Protein AF-A0A941CEP7-F1 (afdb_monomer_lite)

Secondary structure (DSSP, 8-state):
-HHHHHHHHHHHHHHH-HHHHHHHHHHHHHHHHHHHHHHHHHH-S---HHHHHHHHHHHHHHHHHHH-HHHHHHHHHHHHHHHHHHHHHHHHHHHHHHHHHHHHHHHHHHHHHTTTT---S---------GGGG-

Structure (mmCIF, N/CA/C/O backbone):
data_AF-A0A941CEP7-F1
#
_entry.id   AF-A0A941CEP7-F1
#
loop_
_atom_site.group_PDB
_atom_site.id
_atom_site.type_symbol
_atom_site.label_atom_id
_atom_site.label_alt_id
_atom_site.label_comp_id
_atom_site.label_asym_id
_atom_site.label_entity_id
_atom_site.label_seq_id
_atom_site.pdbx_PDB_ins_code
_atom_site.Cartn_x
_atom_site.Cartn_y
_atom_site.Cartn_z
_atom_site.occupancy
_atom_site.B_iso_or_equiv
_atom_site.auth_seq_id
_atom_site.auth_comp_id
_atom_site.auth_asym_id
_atom_site.auth_atom_id
_atom_site.pdbx_PDB_model_num
ATOM 1 N N . MET A 1 1 ? 5.733 8.698 21.626 1.00 59.31 1 MET A N 1
ATOM 2 C CA . MET A 1 1 ? 5.132 7.755 20.649 1.00 59.31 1 MET A CA 1
ATOM 3 C C . MET A 1 1 ? 6.115 6.641 20.291 1.00 59.31 1 MET A C 1
ATOM 5 O O . MET A 1 1 ? 6.838 6.753 19.307 1.00 59.31 1 MET A O 1
ATOM 9 N N . ASN A 1 2 ? 6.166 5.567 21.081 1.00 78.44 2 ASN A N 1
ATOM 10 C CA . ASN A 1 2 ? 7.072 4.439 20.808 1.00 78.44 2 ASN A CA 1
ATOM 11 C C . ASN A 1 2 ? 6.557 3.543 19.666 1.00 78.44 2 ASN A C 1
ATOM 13 O O . ASN A 1 2 ? 7.350 3.038 18.879 1.00 78.44 2 ASN A O 1
ATOM 17 N N . TRP A 1 3 ? 5.233 3.452 19.507 1.00 77.88 3 TRP A N 1
ATOM 18 C CA . TRP A 1 3 ? 4.573 2.647 18.474 1.00 77.88 3 TRP A CA 1
ATOM 19 C C . TRP A 1 3 ? 4.833 3.133 17.035 1.00 77.88 3 TRP A C 1
ATOM 21 O O . TRP A 1 3 ? 5.075 2.344 16.128 1.00 77.88 3 TRP A O 1
ATOM 31 N N . ILE A 1 4 ? 4.890 4.450 16.810 1.00 78.06 4 ILE A N 1
ATOM 32 C CA . ILE A 1 4 ? 5.181 5.000 15.472 1.00 78.06 4 ILE A CA 1
ATOM 33 C C . ILE A 1 4 ? 6.623 4.697 15.061 1.00 78.06 4 ILE A C 1
ATOM 35 O O . ILE A 1 4 ? 6.882 4.324 13.918 1.00 78.06 4 ILE A O 1
ATOM 39 N N . LYS A 1 5 ? 7.567 4.802 16.006 1.00 79.31 5 LYS A N 1
ATOM 40 C CA . LYS A 1 5 ? 8.976 4.475 15.759 1.00 79.31 5 LYS A CA 1
ATOM 41 C C . LYS A 1 5 ? 9.162 2.984 15.469 1.00 79.31 5 LYS A C 1
ATOM 43 O O . LYS A 1 5 ? 9.911 2.645 14.554 1.00 79.31 5 LYS A O 1
ATOM 48 N N . SER A 1 6 ? 8.465 2.097 16.189 1.00 82.00 6 SER A N 1
ATOM 49 C CA . SER A 1 6 ? 8.516 0.659 15.895 1.00 82.00 6 SER A CA 1
ATOM 50 C C . SER A 1 6 ? 7.930 0.347 14.521 1.00 82.00 6 SER A C 1
ATOM 52 O O . SER A 1 6 ? 8.557 -0.379 13.754 1.00 82.00 6 SER A O 1
ATOM 54 N N . ASN A 1 7 ? 6.794 0.950 14.162 1.00 83.25 7 ASN A N 1
ATOM 55 C CA . ASN A 1 7 ? 6.177 0.764 12.849 1.00 83.25 7 ASN A CA 1
ATOM 56 C C . ASN A 1 7 ? 7.088 1.233 11.716 1.00 83.25 7 ASN A C 1
ATOM 58 O O . ASN A 1 7 ? 7.291 0.503 10.749 1.00 83.25 7 ASN A O 1
ATOM 62 N N . PHE A 1 8 ? 7.697 2.409 11.860 1.00 85.19 8 PHE A N 1
ATOM 63 C CA . PHE A 1 8 ? 8.636 2.939 10.876 1.00 85.19 8 PHE A CA 1
ATOM 64 C C . PHE A 1 8 ? 9.833 2.002 10.659 1.00 85.19 8 PHE A C 1
ATOM 66 O O . PHE A 1 8 ? 10.199 1.702 9.520 1.00 85.19 8 PHE A O 1
ATOM 73 N N . ASN A 1 9 ? 10.410 1.478 11.742 1.00 84.25 9 ASN A N 1
ATOM 74 C CA . ASN A 1 9 ? 11.538 0.550 11.667 1.00 84.25 9 ASN A CA 1
ATOM 75 C C . ASN A 1 9 ? 11.146 -0.785 11.019 1.00 84.25 9 ASN A C 1
ATOM 77 O O . ASN A 1 9 ? 11.899 -1.314 10.198 1.00 84.25 9 ASN A O 1
ATOM 81 N N . THR A 1 10 ? 9.959 -1.303 11.333 1.00 83.69 10 THR A N 1
ATOM 82 C CA . THR A 1 10 ? 9.413 -2.523 10.722 1.00 83.69 10 THR A CA 1
ATOM 83 C C . THR A 1 10 ? 9.189 -2.339 9.224 1.00 83.69 10 THR A C 1
ATOM 85 O O . THR A 1 10 ? 9.637 -3.167 8.430 1.00 83.69 10 THR A O 1
ATOM 88 N N . VAL A 1 11 ? 8.566 -1.228 8.815 1.00 85.62 11 VAL A N 1
ATOM 89 C CA . VAL A 1 11 ? 8.345 -0.900 7.398 1.00 85.62 11 VAL A CA 1
ATOM 90 C C . VAL A 1 11 ? 9.678 -0.751 6.668 1.00 85.62 11 VAL A C 1
ATOM 92 O O . VAL A 1 11 ? 9.855 -1.342 5.604 1.00 85.62 11 VAL A O 1
ATOM 95 N N . LYS A 1 12 ? 10.657 -0.052 7.255 1.00 84.38 12 LYS A N 1
ATOM 96 C CA . LYS A 1 12 ? 12.000 0.091 6.673 1.00 84.38 12 LYS A CA 1
ATOM 97 C C . LYS A 1 12 ? 12.691 -1.263 6.493 1.00 84.38 12 LYS A C 1
ATOM 99 O O . LYS A 1 12 ? 13.219 -1.531 5.417 1.00 84.38 12 LYS A O 1
ATOM 104 N N . LYS A 1 13 ? 12.654 -2.135 7.506 1.00 85.38 13 LYS A N 1
ATOM 105 C CA . LYS A 1 13 ? 13.254 -3.478 7.444 1.00 85.38 13 LYS A CA 1
ATOM 106 C C . LYS A 1 13 ? 12.602 -4.339 6.362 1.00 85.38 13 LYS A C 1
ATOM 108 O O . LYS A 1 13 ? 13.311 -4.932 5.556 1.00 85.38 13 LYS A O 1
ATOM 113 N N . ASN A 1 14 ? 11.271 -4.353 6.304 1.00 83.88 14 ASN A N 1
ATOM 114 C CA . ASN A 1 14 ? 10.524 -5.078 5.274 1.00 83.88 14 ASN A CA 1
ATOM 115 C C . ASN A 1 14 ? 10.785 -4.521 3.871 1.00 83.88 14 ASN A C 1
ATOM 117 O O . ASN A 1 14 ? 10.807 -5.278 2.905 1.00 83.88 14 ASN A O 1
ATOM 121 N N . SER A 1 15 ? 11.025 -3.213 3.760 1.00 79.50 15 SER A N 1
ATOM 122 C CA . SER A 1 15 ? 11.310 -2.570 2.478 1.00 79.50 15 SER A CA 1
ATOM 123 C C . SER A 1 15 ? 12.708 -2.862 1.949 1.00 79.50 15 SER A C 1
ATOM 125 O O . SER A 1 15 ? 12.918 -2.820 0.741 1.00 79.50 15 SER A O 1
ATOM 127 N N . LEU A 1 16 ? 13.660 -3.176 2.830 1.00 80.56 16 LEU A N 1
ATOM 128 C CA . LEU A 1 16 ? 15.018 -3.589 2.465 1.00 80.56 16 LEU A CA 1
ATOM 129 C C . LEU A 1 16 ? 15.117 -5.080 2.110 1.00 80.56 16 LEU A C 1
ATOM 131 O O . LEU A 1 16 ? 16.127 -5.508 1.550 1.00 80.56 16 LEU A O 1
ATOM 135 N N . ASP A 1 17 ? 14.095 -5.880 2.424 1.00 84.62 17 ASP A N 1
ATOM 136 C CA . ASP A 1 17 ? 14.094 -7.302 2.100 1.00 84.62 17 ASP A CA 1
ATOM 137 C C . ASP A 1 17 ? 13.960 -7.515 0.582 1.00 84.62 17 ASP A C 1
ATOM 139 O O . ASP A 1 17 ? 12.931 -7.223 -0.038 1.00 84.62 17 ASP A O 1
ATOM 143 N N . LYS A 1 18 ? 15.006 -8.095 -0.018 1.00 78.00 18 LYS A N 1
ATOM 144 C CA . LYS A 1 18 ? 15.074 -8.415 -1.450 1.00 78.00 18 LYS A CA 1
ATOM 145 C C . LYS A 1 18 ? 13.923 -9.314 -1.908 1.00 78.00 18 LYS A C 1
ATOM 147 O O . LYS A 1 18 ? 13.473 -9.185 -3.048 1.00 78.00 18 LYS A O 1
ATOM 152 N N . LYS A 1 19 ? 13.425 -10.223 -1.056 1.00 82.38 19 LYS A N 1
ATOM 153 C CA . LYS A 1 19 ? 12.280 -11.082 -1.412 1.00 82.38 19 LYS A CA 1
ATOM 154 C C . LYS A 1 19 ? 11.003 -10.259 -1.556 1.00 82.38 19 LYS A C 1
ATOM 156 O O . LYS A 1 19 ? 10.278 -10.438 -2.532 1.00 82.38 19 LYS A O 1
ATOM 161 N N . LYS A 1 20 ? 10.756 -9.333 -0.626 1.00 81.56 20 LYS A N 1
ATOM 162 C CA . LYS A 1 20 ? 9.581 -8.449 -0.647 1.00 81.56 20 LYS A CA 1
ATOM 163 C C . LYS A 1 20 ? 9.624 -7.471 -1.816 1.00 81.56 20 LYS A C 1
ATOM 165 O O . LYS A 1 20 ? 8.610 -7.307 -2.487 1.00 81.56 20 LYS A O 1
ATOM 170 N N . GLN A 1 21 ? 10.795 -6.918 -2.128 1.00 80.75 21 GLN A N 1
ATOM 171 C CA . GLN A 1 21 ? 10.988 -6.079 -3.316 1.00 80.75 21 GLN A CA 1
ATOM 172 C C . GLN A 1 21 ? 10.652 -6.824 -4.615 1.00 80.75 21 GLN A C 1
ATOM 174 O O . GLN A 1 21 ? 9.922 -6.297 -5.451 1.00 80.75 21 GLN A O 1
ATOM 179 N N . ARG A 1 22 ? 11.115 -8.074 -4.767 1.00 80.75 22 ARG A N 1
ATOM 180 C CA . ARG A 1 22 ? 10.785 -8.906 -5.938 1.00 80.75 22 ARG A CA 1
ATOM 181 C C . ARG A 1 22 ? 9.298 -9.236 -6.019 1.00 80.75 22 ARG A C 1
ATOM 183 O O . ARG A 1 22 ? 8.717 -9.101 -7.089 1.00 80.75 22 ARG A O 1
ATOM 190 N N . GLN A 1 23 ? 8.681 -9.639 -4.906 1.00 82.94 23 GLN A N 1
ATOM 191 C CA . GLN A 1 23 ? 7.240 -9.919 -4.853 1.00 82.94 23 GLN A CA 1
ATOM 192 C C . GLN A 1 23 ? 6.421 -8.699 -5.273 1.00 82.94 23 GLN A C 1
ATOM 194 O O . GLN A 1 23 ? 5.497 -8.825 -6.069 1.00 82.94 23 GLN A O 1
ATOM 199 N N . PHE A 1 24 ? 6.795 -7.520 -4.782 1.00 82.25 24 PHE A N 1
ATOM 200 C CA . PHE A 1 24 ? 6.141 -6.274 -5.144 1.00 82.25 24 PHE A CA 1
ATOM 201 C C . PHE A 1 24 ? 6.333 -5.927 -6.627 1.00 82.25 24 PHE A C 1
ATOM 203 O O . PHE A 1 24 ? 5.363 -5.595 -7.299 1.00 82.25 24 PHE A O 1
ATOM 210 N N . GLY A 1 25 ? 7.552 -6.064 -7.161 1.00 80.75 25 GLY A N 1
ATOM 211 C CA . GLY A 1 25 ? 7.819 -5.852 -8.588 1.00 80.75 25 GLY A CA 1
ATOM 212 C C . GLY A 1 25 ? 6.985 -6.771 -9.486 1.00 80.75 25 GLY A C 1
ATOM 213 O O . GLY A 1 25 ? 6.374 -6.304 -10.443 1.00 80.75 25 GLY A O 1
ATOM 214 N N . VAL A 1 26 ? 6.879 -8.058 -9.133 1.00 83.38 26 VAL A N 1
ATOM 215 C CA . VAL A 1 26 ? 6.010 -9.020 -9.837 1.00 83.38 26 VAL A CA 1
ATOM 216 C C . VAL A 1 26 ? 4.538 -8.615 -9.745 1.00 83.38 26 VAL A C 1
ATOM 218 O O . VAL A 1 26 ? 3.827 -8.708 -10.740 1.00 83.38 26 VAL A O 1
ATOM 221 N N . LEU A 1 27 ? 4.084 -8.126 -8.589 1.00 84.94 27 LEU A N 1
ATOM 222 C CA . LEU A 1 27 ? 2.709 -7.655 -8.395 1.00 84.94 27 LEU A CA 1
ATOM 223 C C . LEU A 1 27 ? 2.403 -6.456 -9.304 1.00 84.94 27 LEU A C 1
ATOM 225 O O . LEU A 1 27 ? 1.379 -6.447 -9.981 1.00 84.94 27 LEU A O 1
ATOM 229 N N . VAL A 1 28 ? 3.317 -5.485 -9.385 1.00 81.94 28 VAL A N 1
ATOM 230 C CA . VAL A 1 28 ? 3.183 -4.331 -10.287 1.00 81.94 28 VAL A CA 1
ATOM 231 C C . VAL A 1 28 ? 3.116 -4.794 -11.743 1.00 81.94 28 VAL A C 1
ATOM 233 O O . VAL A 1 28 ? 2.192 -4.411 -12.453 1.00 81.94 28 VAL A O 1
ATOM 236 N N . ILE A 1 29 ? 4.019 -5.675 -12.179 1.00 80.62 29 ILE A N 1
ATOM 237 C CA . ILE A 1 29 ? 4.005 -6.224 -13.546 1.00 80.62 29 ILE A CA 1
ATOM 238 C C . ILE A 1 29 ? 2.690 -6.959 -13.835 1.00 80.62 29 ILE A C 1
ATOM 240 O O . ILE A 1 29 ? 2.089 -6.743 -14.885 1.00 80.62 29 ILE A O 1
ATOM 244 N N . ALA A 1 30 ? 2.213 -7.787 -12.904 1.00 85.25 30 ALA A N 1
ATOM 245 C CA . ALA A 1 30 ? 0.946 -8.499 -13.042 1.00 85.25 30 ALA A CA 1
ATOM 246 C C . ALA A 1 30 ? -0.244 -7.533 -13.171 1.00 85.25 30 ALA A C 1
ATOM 248 O O . ALA A 1 30 ? -1.134 -7.758 -13.989 1.00 85.25 30 ALA A O 1
ATOM 249 N N . LEU A 1 31 ? -0.241 -6.434 -12.413 1.00 84.06 31 LEU A N 1
ATOM 250 C CA . LEU A 1 31 ? -1.283 -5.410 -12.469 1.00 84.06 31 LEU A CA 1
ATOM 251 C C . LEU A 1 31 ? -1.255 -4.647 -13.802 1.00 84.06 31 LEU A C 1
ATOM 253 O O . LEU A 1 31 ? -2.307 -4.423 -14.399 1.00 84.06 31 LEU A O 1
ATOM 257 N N . LEU A 1 32 ? -0.068 -4.311 -14.316 1.00 81.06 32 LEU A N 1
ATOM 258 C CA . LEU A 1 32 ? 0.070 -3.699 -15.640 1.00 81.06 32 LEU A CA 1
ATOM 259 C C . LEU A 1 32 ? -0.359 -4.655 -16.763 1.00 81.06 32 LEU A C 1
ATOM 261 O O . LEU A 1 32 ? -1.050 -4.226 -17.686 1.00 81.06 32 LEU A O 1
ATOM 265 N N . LEU A 1 33 ? -0.016 -5.943 -16.668 1.00 81.12 33 LEU A N 1
ATOM 266 C CA . LEU A 1 33 ? -0.494 -6.965 -17.603 1.00 81.12 33 LEU A CA 1
ATOM 267 C C . LEU A 1 33 ? -2.019 -7.090 -17.564 1.00 81.12 33 LEU A C 1
ATOM 269 O O . LEU A 1 33 ? -2.646 -7.149 -18.617 1.00 81.12 33 LEU A O 1
ATOM 273 N N . ALA A 1 34 ? -2.633 -7.076 -16.379 1.00 84.88 34 ALA A N 1
ATOM 274 C CA . ALA A 1 34 ? -4.088 -7.112 -16.251 1.00 84.88 34 ALA A CA 1
ATOM 275 C C . ALA A 1 34 ? -4.751 -5.898 -16.928 1.00 84.88 34 ALA A C 1
ATOM 277 O O . ALA A 1 34 ? -5.711 -6.066 -17.679 1.00 84.88 34 ALA A O 1
ATOM 278 N N . ILE A 1 35 ? -4.211 -4.688 -16.731 1.00 79.75 35 ILE A N 1
ATOM 279 C CA . ILE A 1 35 ? -4.689 -3.472 -17.414 1.00 79.75 35 ILE A CA 1
ATOM 280 C C . ILE A 1 35 ? -4.551 -3.611 -18.933 1.00 79.75 35 ILE A C 1
ATOM 282 O O . ILE A 1 35 ? -5.475 -3.260 -19.671 1.00 79.75 35 ILE A O 1
ATOM 286 N N . PHE A 1 36 ? -3.426 -4.151 -19.401 1.00 75.38 36 PHE A N 1
ATOM 287 C CA . PHE A 1 36 ? -3.207 -4.408 -20.819 1.00 75.38 36 PHE A CA 1
ATOM 288 C C . PHE A 1 36 ? -4.250 -5.383 -21.387 1.00 75.38 36 PHE A C 1
ATOM 290 O O . PHE A 1 36 ? -4.895 -5.060 -22.383 1.00 75.38 36 PHE A O 1
ATOM 297 N N . PHE A 1 37 ? -4.497 -6.517 -20.726 1.00 78.62 37 PHE A N 1
ATOM 298 C CA . PHE A 1 37 ? -5.524 -7.479 -21.143 1.00 78.62 37 PHE A CA 1
ATOM 299 C C . PHE A 1 37 ? -6.926 -6.863 -21.192 1.00 78.62 37 PHE A C 1
ATOM 301 O O . PHE A 1 37 ? -7.660 -7.093 -22.152 1.00 78.62 37 PHE A O 1
ATOM 308 N N . VAL A 1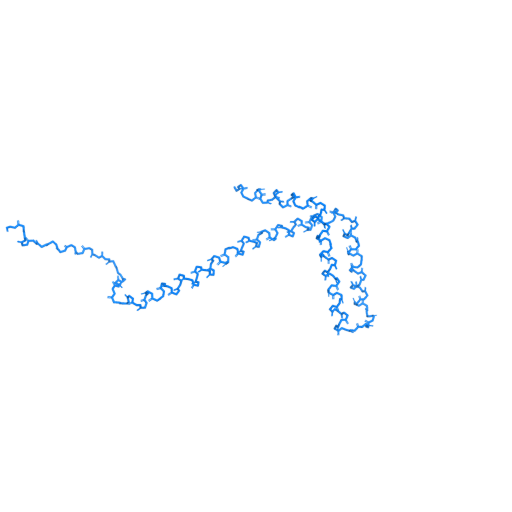 38 ? -7.295 -6.045 -20.200 1.00 80.62 38 VAL A N 1
ATOM 309 C CA . VAL A 1 38 ? -8.592 -5.346 -20.188 1.00 80.62 38 VAL A CA 1
ATOM 310 C C . VAL A 1 38 ? -8.706 -4.362 -21.355 1.00 80.62 38 VAL A C 1
ATOM 312 O O . VAL A 1 38 ? -9.763 -4.276 -21.980 1.00 80.62 38 VAL A O 1
ATOM 315 N N . SER A 1 39 ? -7.628 -3.643 -21.679 1.00 73.62 39 SER A N 1
ATOM 316 C CA . SER A 1 39 ? -7.600 -2.732 -22.829 1.00 73.62 39 SER A CA 1
ATOM 317 C C . SER A 1 39 ? -7.733 -3.486 -24.156 1.00 73.62 39 SER A C 1
ATOM 319 O O . SER A 1 39 ? -8.535 -3.087 -24.996 1.00 73.62 39 SER A O 1
ATOM 321 N N . VAL A 1 40 ? -7.025 -4.609 -24.321 1.00 73.31 40 VAL A N 1
ATOM 322 C CA . VAL A 1 40 ? -7.140 -5.476 -25.508 1.00 73.31 40 VAL A CA 1
ATOM 323 C C . VAL A 1 40 ? -8.553 -6.044 -25.654 1.00 73.31 40 VAL A C 1
ATOM 325 O O . VAL A 1 40 ? -9.070 -6.102 -26.766 1.00 73.31 40 VAL A O 1
ATOM 328 N N . TYR A 1 41 ? -9.197 -6.433 -24.550 1.00 77.12 41 TYR A N 1
ATOM 329 C CA . TYR A 1 41 ? -10.557 -6.975 -24.581 1.00 77.12 41 TYR A CA 1
ATOM 330 C C . TYR A 1 41 ? -11.606 -5.931 -24.994 1.00 77.12 41 TYR A C 1
ATOM 332 O O . TYR A 1 41 ? -12.556 -6.266 -25.695 1.00 77.12 41 TYR A O 1
ATOM 340 N N . LYS A 1 42 ? -11.447 -4.670 -24.568 1.00 72.31 42 LYS A N 1
ATOM 341 C CA . LYS A 1 42 ? -12.401 -3.592 -24.875 1.00 72.31 42 LYS A CA 1
ATOM 342 C C . LYS A 1 42 ? -12.274 -3.043 -26.292 1.00 72.31 42 LYS A C 1
ATOM 344 O O . LYS A 1 42 ? -13.289 -2.876 -26.958 1.00 72.31 42 LYS A O 1
ATOM 349 N N . ASP A 1 43 ? -11.053 -2.737 -26.719 1.00 66.44 43 ASP A N 1
ATOM 350 C CA . ASP A 1 43 ? -10.812 -2.014 -27.973 1.00 66.44 43 ASP A CA 1
ATOM 351 C C . ASP A 1 43 ? -10.409 -2.950 -29.129 1.00 66.44 43 ASP A C 1
ATOM 353 O O . ASP A 1 43 ? -10.299 -2.511 -30.270 1.00 66.44 43 ASP A O 1
ATOM 357 N N . GLY A 1 44 ? -10.200 -4.245 -28.862 1.00 63.38 44 GLY A N 1
ATOM 358 C CA . GLY A 1 44 ? -9.630 -5.192 -29.822 1.00 63.38 44 GLY A CA 1
ATOM 359 C C . GLY A 1 44 ? -8.125 -4.975 -30.049 1.00 63.38 44 GLY A C 1
ATOM 360 O O . GLY A 1 44 ? -7.497 -4.086 -29.472 1.00 63.38 44 GLY A O 1
ATOM 361 N N . LEU A 1 45 ? -7.510 -5.795 -30.912 1.00 60.44 45 LEU A N 1
ATOM 362 C CA . LEU A 1 45 ? -6.119 -5.615 -31.371 1.00 60.44 45 LEU A CA 1
ATOM 363 C C . LEU A 1 45 ? -6.037 -4.581 -32.500 1.00 60.44 45 LEU A C 1
ATOM 365 O O . LEU A 1 45 ? -5.460 -4.814 -33.562 1.00 60.44 45 LEU A O 1
ATOM 369 N N . ILE A 1 46 ? -6.653 -3.428 -32.284 1.00 58.91 46 ILE A N 1
ATOM 370 C CA . ILE A 1 46 ? -6.480 -2.288 -33.166 1.00 58.91 46 ILE A CA 1
ATOM 371 C C . ILE A 1 46 ? -5.229 -1.607 -32.632 1.00 58.91 46 ILE A C 1
ATOM 373 O O . ILE A 1 46 ? -5.335 -0.914 -31.627 1.00 58.91 46 ILE A O 1
ATOM 377 N N . PHE A 1 47 ? -4.062 -1.856 -33.249 1.00 61.38 47 PHE A N 1
ATOM 378 C CA . PHE A 1 47 ? -2.745 -1.270 -32.927 1.00 61.38 47 PHE A CA 1
ATOM 379 C C . PHE A 1 47 ? -2.757 0.268 -33.022 1.00 61.38 47 PHE A C 1
ATOM 381 O O . PHE A 1 47 ? -2.089 0.896 -33.839 1.00 61.38 47 PHE A O 1
ATOM 388 N N . ASN A 1 48 ? -3.572 0.891 -32.191 1.00 64.88 48 ASN A N 1
ATOM 389 C CA . ASN A 1 48 ? -3.781 2.309 -32.096 1.00 64.88 48 ASN A CA 1
ATOM 390 C C . ASN A 1 48 ? -2.668 2.866 -31.209 1.00 64.88 48 ASN A C 1
ATOM 392 O O . ASN A 1 48 ? -2.200 2.187 -30.288 1.00 64.88 48 ASN A O 1
ATOM 396 N N . ASN A 1 49 ? -2.264 4.116 -31.442 1.00 69.69 49 ASN A N 1
ATOM 397 C CA . ASN A 1 49 ? -1.143 4.734 -30.724 1.00 69.69 49 ASN A CA 1
ATOM 398 C C . ASN A 1 49 ? -1.271 4.589 -29.200 1.00 69.69 49 ASN A C 1
ATOM 400 O O . ASN A 1 49 ? -0.278 4.372 -28.513 1.00 69.69 49 ASN A O 1
ATOM 404 N N . LYS A 1 50 ? -2.499 4.637 -28.666 1.00 65.69 50 LYS A N 1
ATOM 405 C CA . LYS A 1 50 ? -2.767 4.462 -27.232 1.00 65.69 50 LYS A CA 1
ATOM 406 C C . LYS A 1 50 ? -2.363 3.078 -26.716 1.00 65.69 50 LYS A C 1
ATOM 408 O O . LYS A 1 50 ? -1.710 2.999 -25.684 1.00 65.69 50 LYS A O 1
ATOM 413 N N . GLN A 1 51 ? -2.684 2.011 -27.445 1.00 66.00 51 GLN A N 1
ATOM 414 C CA . GLN A 1 51 ? -2.384 0.635 -27.043 1.00 66.00 51 GLN A CA 1
ATOM 415 C C . GLN A 1 51 ? -0.876 0.355 -27.109 1.00 66.00 51 GLN A C 1
ATOM 417 O O . GLN A 1 51 ? -0.321 -0.247 -26.191 1.00 66.00 51 GLN A O 1
ATOM 422 N N . ILE A 1 52 ? -0.191 0.876 -28.136 1.00 68.75 52 ILE A N 1
ATOM 423 C CA . ILE A 1 52 ? 1.272 0.781 -28.273 1.00 68.75 52 ILE A CA 1
ATOM 424 C C . ILE A 1 52 ? 1.966 1.521 -27.123 1.00 68.75 52 ILE A C 1
ATOM 426 O O . ILE A 1 52 ? 2.869 0.967 -26.499 1.00 68.75 52 ILE A O 1
ATOM 430 N N . ILE A 1 53 ? 1.513 2.734 -26.785 1.00 72.88 53 ILE A N 1
ATOM 431 C CA . ILE A 1 53 ? 2.051 3.494 -25.647 1.00 72.88 53 ILE A CA 1
ATOM 432 C C . ILE A 1 53 ? 1.850 2.721 -24.339 1.00 72.88 53 ILE A C 1
ATOM 434 O O . ILE A 1 53 ? 2.782 2.647 -23.541 1.00 72.88 53 ILE A O 1
ATOM 438 N N . THR A 1 54 ? 0.686 2.103 -24.116 1.00 70.25 54 THR A N 1
ATOM 439 C CA . THR A 1 54 ? 0.433 1.303 -22.905 1.00 70.25 54 THR A CA 1
ATOM 440 C C . THR A 1 54 ? 1.334 0.069 -22.831 1.00 70.25 54 THR A C 1
ATOM 442 O O . THR A 1 54 ? 1.898 -0.203 -21.771 1.00 70.25 54 THR A O 1
ATOM 445 N N . VAL A 1 55 ? 1.537 -0.645 -23.943 1.00 72.00 55 VAL A N 1
ATOM 446 C CA . VAL A 1 55 ? 2.439 -1.810 -23.999 1.00 72.00 55 VAL A CA 1
ATOM 447 C C . VAL A 1 55 ? 3.876 -1.396 -23.732 1.00 72.00 55 VAL A C 1
ATOM 449 O O . VAL A 1 55 ? 4.508 -1.946 -22.832 1.00 72.00 55 VAL A O 1
ATOM 452 N N . VAL A 1 56 ? 4.379 -0.403 -24.465 1.00 77.31 56 VAL A N 1
ATOM 453 C CA . VAL A 1 56 ? 5.757 0.081 -24.328 1.00 77.31 56 VAL A CA 1
ATOM 454 C C . VAL A 1 56 ? 5.983 0.634 -22.925 1.00 77.31 56 VAL A C 1
ATOM 456 O O . VAL A 1 56 ? 6.977 0.291 -22.294 1.00 77.31 56 VAL A O 1
ATOM 459 N N . SER A 1 57 ? 5.039 1.408 -22.386 1.00 72.12 57 SER A N 1
ATOM 460 C CA . SER A 1 57 ? 5.104 1.899 -21.008 1.00 72.12 57 SER A CA 1
ATOM 461 C C . SER A 1 57 ? 5.137 0.747 -20.005 1.00 72.12 57 SER A C 1
ATOM 463 O O . SER A 1 57 ? 5.969 0.768 -19.103 1.00 72.12 57 SER A O 1
ATOM 465 N N . SER A 1 58 ? 4.319 -0.296 -20.187 1.00 71.19 58 SER A N 1
ATOM 466 C CA . SER A 1 58 ? 4.318 -1.453 -19.286 1.00 71.19 58 SER A CA 1
ATOM 467 C C . SER A 1 58 ? 5.606 -2.265 -19.330 1.00 71.19 58 SER A C 1
ATOM 469 O O . SER A 1 58 ? 6.092 -2.710 -18.292 1.00 71.19 58 SER A O 1
ATOM 471 N N . LEU A 1 59 ? 6.189 -2.410 -20.517 1.00 74.31 59 LEU A N 1
ATOM 472 C CA . LEU A 1 59 ? 7.379 -3.215 -20.743 1.00 74.31 59 LEU A CA 1
ATOM 473 C C . LEU A 1 59 ? 8.631 -2.464 -20.280 1.00 74.31 59 LEU A C 1
ATOM 475 O O . LEU A 1 59 ? 9.481 -3.040 -19.604 1.00 74.31 59 LEU A O 1
ATOM 479 N N . VAL A 1 60 ? 8.699 -1.157 -20.554 1.00 77.50 60 VAL A N 1
ATOM 480 C CA . VAL A 1 60 ? 9.778 -0.280 -20.089 1.00 77.50 60 VAL A CA 1
ATOM 481 C C . VAL A 1 60 ? 9.699 -0.090 -18.578 1.00 77.50 60 VAL A C 1
ATOM 483 O O . VAL A 1 60 ? 10.686 -0.352 -17.904 1.00 77.50 60 VAL A O 1
ATOM 486 N N . LEU A 1 61 ? 8.550 0.299 -18.012 1.00 72.06 61 LEU A N 1
ATOM 487 C CA . LEU A 1 61 ? 8.424 0.488 -16.561 1.00 72.06 61 LEU A CA 1
ATOM 488 C C . LEU A 1 61 ? 8.560 -0.837 -15.809 1.00 72.06 61 LEU A C 1
ATOM 490 O O . LEU A 1 61 ? 9.287 -0.895 -14.822 1.00 72.06 61 LEU A O 1
ATOM 494 N N . GLY A 1 62 ? 7.919 -1.908 -16.280 1.00 70.50 62 GLY A N 1
ATOM 495 C CA . GLY A 1 62 ? 8.017 -3.234 -15.668 1.00 70.50 62 GLY A CA 1
ATOM 496 C C . GLY A 1 62 ? 9.440 -3.791 -15.711 1.00 70.50 62 GLY A C 1
ATOM 497 O O . GLY A 1 62 ? 9.942 -4.274 -14.694 1.00 70.50 62 GLY A O 1
ATOM 498 N N . GLY A 1 63 ? 10.123 -3.658 -16.853 1.00 69.25 63 GLY A N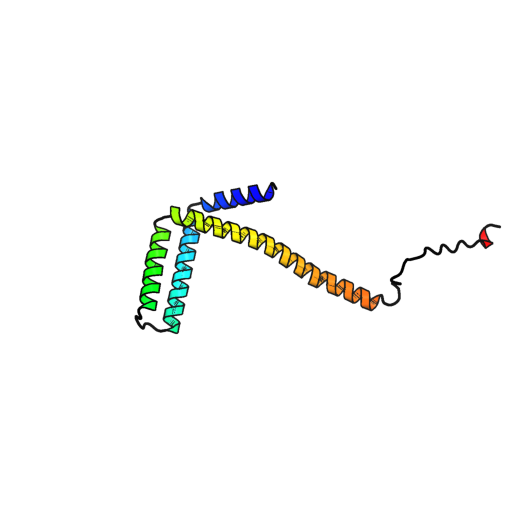 1
ATOM 499 C CA . GLY A 1 63 ? 11.524 -4.045 -17.006 1.00 69.25 63 GLY A CA 1
ATOM 500 C C . GLY A 1 63 ? 12.454 -3.219 -16.119 1.00 69.25 63 GLY A C 1
ATOM 501 O O . GLY A 1 63 ? 13.270 -3.782 -15.387 1.00 69.25 63 GLY A O 1
ATOM 502 N N . LEU A 1 64 ? 12.293 -1.893 -16.115 1.00 70.44 64 LEU A N 1
ATOM 503 C CA . LEU A 1 64 ? 13.116 -0.981 -15.318 1.00 70.44 64 LEU A CA 1
ATOM 504 C C . LEU A 1 64 ? 12.928 -1.212 -13.811 1.00 70.44 64 LEU A C 1
ATOM 506 O O . LEU A 1 64 ? 13.910 -1.188 -13.069 1.00 70.44 64 LEU A O 1
ATOM 510 N N . LEU A 1 65 ? 11.701 -1.508 -13.364 1.00 68.50 65 LEU A N 1
ATOM 511 C CA . LEU A 1 65 ? 11.431 -1.899 -11.979 1.00 68.50 65 LEU A CA 1
ATOM 512 C C . LEU A 1 65 ? 12.148 -3.207 -11.622 1.00 68.50 65 LEU A C 1
ATOM 514 O O . LEU A 1 65 ? 12.763 -3.289 -10.563 1.00 68.50 65 LEU A O 1
ATOM 518 N N . LEU A 1 66 ? 12.111 -4.223 -12.489 1.00 66.44 66 LEU A N 1
ATOM 519 C CA . LEU A 1 66 ? 12.750 -5.511 -12.202 1.00 66.44 66 LEU A CA 1
ATOM 520 C C . LEU A 1 66 ? 14.287 -5.408 -12.137 1.00 66.44 66 LEU A C 1
ATOM 522 O O . LEU A 1 66 ? 14.919 -6.097 -11.333 1.00 66.44 66 LEU A O 1
ATOM 526 N N . LEU A 1 67 ? 14.875 -4.554 -12.981 1.00 67.12 67 LEU A N 1
ATOM 527 C CA . LEU A 1 67 ? 16.323 -4.364 -13.117 1.00 67.12 67 LEU A CA 1
ATOM 528 C C . LEU A 1 67 ? 16.915 -3.454 -12.031 1.00 67.12 67 LEU A C 1
ATOM 530 O O . LEU A 1 67 ? 18.036 -3.702 -11.584 1.00 67.12 67 LEU A O 1
ATOM 534 N N . LEU A 1 68 ? 16.185 -2.425 -11.581 1.00 70.12 68 LEU A N 1
ATOM 535 C CA . LEU A 1 68 ? 16.654 -1.481 -10.562 1.00 70.12 68 LEU A CA 1
ATOM 536 C C . LEU A 1 68 ? 15.877 -1.639 -9.239 1.00 70.12 68 LEU A C 1
ATOM 538 O O . LEU A 1 68 ? 14.945 -0.877 -8.966 1.00 70.12 68 LEU A O 1
ATOM 542 N N . PRO A 1 69 ? 16.316 -2.534 -8.328 1.00 66.81 69 PRO A N 1
ATOM 543 C CA . PRO A 1 69 ? 15.724 -2.653 -6.989 1.00 66.81 69 PRO A CA 1
ATOM 544 C C . PRO A 1 69 ? 15.843 -1.357 -6.169 1.00 66.81 69 PRO A C 1
ATOM 546 O O . PRO A 1 69 ? 15.061 -1.126 -5.248 1.00 66.81 69 PRO A O 1
ATOM 549 N N . ILE A 1 70 ? 16.788 -0.481 -6.533 1.00 69.25 70 ILE A N 1
ATOM 550 C CA . ILE A 1 70 ? 16.980 0.830 -5.908 1.00 69.25 70 ILE A CA 1
ATOM 551 C C . ILE A 1 70 ? 15.770 1.758 -6.121 1.00 69.25 70 ILE A C 1
ATOM 553 O O . ILE A 1 70 ? 15.445 2.541 -5.232 1.00 69.25 70 ILE A O 1
ATOM 557 N N . LEU A 1 71 ? 15.066 1.636 -7.257 1.00 71.88 71 LEU A N 1
ATOM 558 C CA . LEU A 1 71 ? 13.871 2.431 -7.565 1.00 71.88 71 LEU A CA 1
ATOM 559 C C . LEU A 1 71 ? 12.617 1.882 -6.872 1.00 71.88 71 LEU A C 1
ATOM 561 O O . LEU A 1 71 ? 11.721 2.649 -6.526 1.00 71.88 71 LEU A O 1
ATOM 565 N N . ILE A 1 72 ? 12.559 0.567 -6.630 1.00 73.94 72 ILE A N 1
ATOM 566 C CA . ILE A 1 72 ? 11.430 -0.072 -5.935 1.00 73.94 72 ILE A CA 1
ATOM 567 C C . ILE A 1 72 ? 11.408 0.314 -4.453 1.00 73.94 72 ILE A C 1
ATOM 569 O O . ILE A 1 72 ? 10.330 0.458 -3.878 1.00 73.94 72 ILE A O 1
ATOM 573 N N . PHE A 1 73 ? 12.576 0.493 -3.831 1.00 78.06 73 PHE A N 1
ATOM 574 C CA . PHE A 1 73 ? 12.694 0.762 -2.398 1.00 78.06 73 PHE A CA 1
ATOM 575 C C . PHE A 1 73 ? 11.802 1.913 -1.884 1.00 78.06 73 PHE A C 1
ATOM 577 O O . PHE A 1 73 ? 10.990 1.653 -0.991 1.00 78.06 73 PHE A O 1
ATOM 584 N N . PRO A 1 74 ? 11.894 3.158 -2.401 1.00 80.31 74 PRO A N 1
ATOM 585 C CA . PRO A 1 74 ? 11.093 4.267 -1.882 1.00 80.31 74 PRO A CA 1
ATOM 586 C C . PRO A 1 74 ? 9.595 4.056 -2.118 1.00 80.31 74 PRO A C 1
ATOM 588 O O . PRO A 1 74 ? 8.780 4.370 -1.252 1.00 80.31 74 PRO A O 1
ATOM 591 N N . PHE A 1 75 ? 9.224 3.476 -3.259 1.00 83.69 75 PHE A N 1
ATOM 592 C CA . PHE A 1 75 ? 7.825 3.247 -3.600 1.00 83.69 75 PHE A CA 1
ATOM 593 C C . PHE A 1 75 ? 7.188 2.167 -2.717 1.00 83.69 75 PHE A C 1
ATOM 595 O O . PHE A 1 75 ? 6.108 2.370 -2.166 1.00 83.69 75 PHE A O 1
ATOM 602 N N . LEU A 1 76 ? 7.892 1.054 -2.502 1.00 84.69 76 LEU A N 1
ATOM 603 C CA . LEU A 1 76 ? 7.458 -0.017 -1.608 1.00 84.69 76 LEU A CA 1
ATOM 604 C C . LEU A 1 76 ? 7.391 0.471 -0.154 1.00 84.69 76 LEU A C 1
ATOM 606 O O . LEU A 1 76 ? 6.458 0.114 0.564 1.00 84.69 76 LEU A O 1
ATOM 610 N N . PHE A 1 77 ? 8.321 1.333 0.263 1.00 85.50 77 PHE A N 1
ATOM 611 C CA . PHE A 1 77 ? 8.284 1.961 1.582 1.00 85.50 77 PHE A CA 1
ATOM 612 C C . PHE A 1 77 ? 7.011 2.795 1.785 1.00 85.50 77 PHE A C 1
ATOM 614 O O . PHE A 1 77 ? 6.306 2.583 2.774 1.00 85.50 77 PHE A O 1
ATOM 621 N N . ILE A 1 78 ? 6.679 3.687 0.838 1.00 86.31 78 ILE A N 1
ATOM 622 C CA . ILE A 1 78 ? 5.420 4.453 0.869 1.00 86.31 78 ILE A CA 1
ATOM 623 C C . ILE A 1 78 ? 4.221 3.500 0.895 1.00 86.31 78 ILE A C 1
ATOM 625 O O . ILE A 1 78 ? 3.322 3.668 1.719 1.00 86.31 78 ILE A O 1
ATOM 629 N N . TRP A 1 79 ? 4.220 2.481 0.035 1.00 87.00 79 TRP A N 1
ATOM 630 C CA . TRP A 1 79 ? 3.112 1.538 -0.080 1.00 87.00 79 TRP A CA 1
ATOM 631 C C . TRP A 1 79 ? 2.847 0.788 1.228 1.00 87.00 79 TRP A C 1
ATOM 633 O O . TRP A 1 79 ? 1.715 0.742 1.707 1.00 87.00 79 TRP A O 1
ATOM 643 N N . LEU A 1 80 ? 3.894 0.236 1.846 1.00 87.44 80 LEU A N 1
ATOM 644 C CA . LEU A 1 80 ? 3.782 -0.453 3.130 1.00 87.44 80 LEU A CA 1
ATOM 645 C C . LEU A 1 80 ? 3.390 0.497 4.263 1.00 87.44 80 LEU A C 1
ATOM 647 O O . LEU A 1 80 ? 2.648 0.097 5.158 1.00 87.44 80 LEU A O 1
ATOM 651 N N . PHE A 1 81 ? 3.867 1.742 4.237 1.00 87.69 81 PHE A N 1
ATOM 652 C CA . PHE A 1 81 ? 3.501 2.739 5.238 1.00 87.69 81 PHE A CA 1
ATOM 653 C C . PHE A 1 81 ? 2.008 3.081 5.170 1.00 87.69 81 PHE A C 1
ATOM 655 O O . PHE A 1 81 ? 1.319 3.027 6.190 1.00 87.69 81 PHE A O 1
ATOM 662 N N . VAL A 1 82 ? 1.495 3.343 3.965 1.00 89.31 82 VAL A N 1
ATOM 663 C CA . VAL A 1 82 ? 0.063 3.571 3.725 1.00 89.31 82 VAL A CA 1
ATOM 664 C C . VAL A 1 82 ? -0.752 2.337 4.105 1.00 89.31 82 VAL A C 1
ATOM 666 O O . VAL A 1 82 ? -1.754 2.471 4.800 1.00 89.31 82 VAL A O 1
ATOM 669 N N . GLY A 1 83 ? -0.305 1.137 3.724 1.00 87.81 83 GLY A N 1
ATOM 670 C CA . GLY A 1 83 ? -0.972 -0.115 4.087 1.00 87.81 83 GLY A CA 1
ATOM 671 C C . GLY A 1 83 ? -1.082 -0.314 5.600 1.00 87.81 83 GLY A C 1
ATOM 672 O O . GLY A 1 83 ? -2.116 -0.762 6.087 1.00 87.81 83 GLY A O 1
ATOM 673 N N . ASN A 1 84 ? -0.055 0.078 6.357 1.00 87.50 84 ASN A N 1
ATOM 674 C CA . ASN A 1 84 ? -0.076 -0.008 7.815 1.00 87.50 84 ASN A CA 1
ATOM 675 C C . ASN A 1 84 ? -1.071 0.989 8.437 1.00 87.50 84 ASN A C 1
ATOM 677 O O . ASN A 1 84 ? -1.835 0.632 9.329 1.00 87.50 84 ASN A O 1
ATOM 681 N N . ILE A 1 85 ? -1.117 2.222 7.920 1.00 88.25 85 ILE A N 1
ATOM 682 C CA . ILE A 1 85 ? -2.111 3.226 8.338 1.00 88.25 85 ILE A CA 1
ATOM 683 C C . ILE A 1 85 ? -3.529 2.743 8.022 1.00 88.25 85 ILE A C 1
ATOM 685 O O . ILE A 1 85 ? -4.417 2.847 8.864 1.00 88.25 85 ILE A O 1
ATOM 689 N N . LEU A 1 86 ? -3.741 2.179 6.831 1.00 89.69 86 LEU A N 1
ATOM 690 C CA . LEU A 1 86 ? -5.026 1.600 6.445 1.00 89.69 86 LEU A CA 1
ATOM 691 C C . LEU A 1 86 ? -5.433 0.448 7.366 1.00 89.69 86 LEU A C 1
ATOM 693 O O . LEU A 1 86 ? -6.605 0.353 7.717 1.00 89.69 86 LEU A O 1
ATOM 697 N N . GLY A 1 87 ? -4.489 -0.404 7.771 1.00 89.06 87 GLY A N 1
ATOM 698 C CA . GLY A 1 87 ? -4.741 -1.480 8.731 1.00 89.06 87 GLY A CA 1
ATOM 699 C C . GLY A 1 87 ? -5.245 -0.946 10.072 1.00 89.06 87 GLY A C 1
ATOM 700 O O . GLY A 1 87 ? -6.249 -1.431 10.600 1.00 89.06 87 GLY A O 1
ATOM 701 N N . GLU A 1 88 ? -4.622 0.119 10.572 1.00 88.56 88 GLU A N 1
ATOM 702 C CA . GLU A 1 88 ? -5.049 0.769 11.811 1.00 88.56 88 GLU A CA 1
ATOM 703 C C . GLU A 1 88 ? -6.459 1.367 11.671 1.00 88.56 88 GLU A C 1
ATOM 705 O O . GLU A 1 88 ? -7.347 1.089 12.478 1.00 88.56 88 GLU A O 1
ATOM 710 N N . ILE A 1 89 ? -6.704 2.113 10.587 1.00 91.75 89 ILE A N 1
ATOM 711 C CA . ILE A 1 89 ? -8.024 2.687 10.284 1.00 91.75 89 ILE A CA 1
ATOM 712 C C . ILE A 1 89 ? -9.077 1.583 10.170 1.00 91.75 89 ILE A C 1
ATOM 714 O O . ILE A 1 89 ? -10.165 1.719 10.724 1.00 91.75 89 ILE A O 1
ATOM 718 N N . SER A 1 90 ? -8.765 0.474 9.495 1.00 91.88 90 SER A N 1
ATOM 719 C CA . SER A 1 90 ? -9.698 -0.642 9.334 1.00 91.88 90 SER A CA 1
ATOM 720 C C . SER A 1 90 ? -10.117 -1.230 10.680 1.00 91.88 90 SER A C 1
ATOM 722 O O . SER A 1 90 ? -11.297 -1.503 10.877 1.00 91.88 90 SER A O 1
ATOM 724 N N . SER A 1 91 ? -9.194 -1.325 11.639 1.00 92.75 91 SER A N 1
ATOM 725 C CA . SER A 1 91 ? -9.486 -1.816 12.987 1.00 92.75 91 SER A CA 1
ATOM 726 C C . SER A 1 91 ? -10.438 -0.878 13.730 1.00 92.75 91 SER A C 1
ATOM 728 O O . SER A 1 91 ? -11.406 -1.341 14.334 1.00 92.75 91 SER A O 1
ATOM 730 N N . PHE A 1 92 ? -10.235 0.439 13.620 1.00 93.81 92 PHE A N 1
ATOM 731 C CA . PHE A 1 92 ? -11.167 1.430 14.168 1.00 93.81 92 PHE A CA 1
ATOM 732 C C . PHE A 1 92 ? -12.547 1.365 13.511 1.00 93.81 92 PHE A C 1
ATOM 734 O O . PHE A 1 92 ? -13.560 1.414 14.208 1.00 93.81 92 PHE A O 1
ATOM 741 N N . VAL A 1 93 ? -12.599 1.227 12.185 1.00 95.06 93 VAL A N 1
ATOM 742 C CA . VAL A 1 93 ? -13.855 1.116 11.432 1.00 95.06 93 VAL A CA 1
ATOM 743 C C . VAL A 1 93 ? -14.613 -0.147 11.832 1.00 95.06 93 VAL A C 1
ATOM 745 O O . VAL A 1 93 ? -15.799 -0.068 12.138 1.00 95.06 93 VAL A O 1
ATOM 748 N N . ILE A 1 94 ? -13.937 -1.297 11.897 1.00 95.56 94 ILE A N 1
ATOM 749 C CA . ILE A 1 94 ? -14.533 -2.568 12.324 1.00 95.56 94 ILE A CA 1
ATOM 750 C C . ILE A 1 94 ? -15.064 -2.445 13.750 1.00 95.56 94 ILE A C 1
ATOM 752 O O . ILE A 1 94 ? -16.212 -2.805 14.001 1.00 95.56 94 ILE A O 1
ATOM 756 N N . LEU A 1 95 ? -14.274 -1.890 14.673 1.00 94.12 95 LEU A N 1
ATOM 757 C CA . LEU A 1 95 ? -14.702 -1.701 16.058 1.00 94.12 95 LEU A CA 1
ATOM 758 C C . LEU A 1 95 ? -15.915 -0.765 16.155 1.00 94.12 95 LEU A C 1
ATOM 760 O O . LEU A 1 95 ? -16.849 -1.052 16.901 1.00 94.12 95 LEU A O 1
ATOM 764 N N . GLY A 1 96 ? -15.937 0.316 15.372 1.00 95.12 96 GLY A N 1
ATOM 765 C CA . GLY A 1 96 ? -17.067 1.242 15.294 1.00 95.12 96 GLY A CA 1
ATOM 766 C C . GLY A 1 96 ? -18.330 0.584 14.741 1.00 95.12 96 GLY A C 1
ATOM 767 O O . GLY A 1 96 ? -19.410 0.760 15.305 1.00 95.12 96 GLY A O 1
ATOM 768 N N . ILE A 1 97 ? -18.197 -0.226 13.687 1.00 95.56 97 ILE A N 1
ATOM 769 C CA . ILE A 1 97 ? -19.305 -1.001 13.119 1.00 95.56 97 ILE A CA 1
ATOM 770 C C . ILE A 1 97 ? -19.830 -1.995 14.149 1.00 95.56 97 ILE A C 1
ATOM 772 O O . ILE A 1 97 ? -21.030 -2.022 14.389 1.00 95.56 97 ILE A O 1
ATOM 776 N N . VAL A 1 98 ? -18.960 -2.779 14.788 1.00 95.25 98 VAL A N 1
ATOM 777 C CA . VAL A 1 98 ? -19.359 -3.750 15.819 1.00 95.25 98 VAL A CA 1
ATOM 778 C C . VAL A 1 98 ? -20.058 -3.046 16.979 1.00 95.25 98 VAL A C 1
ATOM 780 O O . VAL A 1 98 ? -21.105 -3.505 17.435 1.00 95.25 98 VAL A O 1
ATOM 783 N N . TYR A 1 99 ? -19.522 -1.910 17.429 1.00 93.38 99 TYR A N 1
ATOM 784 C CA . TYR A 1 99 ? -20.136 -1.127 18.491 1.00 93.38 99 TYR A CA 1
ATOM 785 C C . TYR A 1 99 ? -21.537 -0.653 18.098 1.00 93.38 99 TYR A C 1
ATOM 787 O O . TYR A 1 99 ? -22.497 -0.874 18.836 1.00 93.38 99 TYR A O 1
ATOM 795 N N . TYR A 1 100 ? -21.671 -0.050 16.917 1.00 93.38 100 TYR A N 1
ATOM 796 C CA . TYR A 1 100 ? -22.959 0.415 16.424 1.00 93.38 100 TYR A CA 1
ATOM 797 C C . TYR A 1 100 ? -23.932 -0.756 16.258 1.00 93.38 100 TYR A C 1
ATOM 799 O O . TYR A 1 100 ? -25.031 -0.725 16.785 1.00 93.38 100 TYR A O 1
ATOM 807 N N . LEU A 1 101 ? -23.531 -1.844 15.612 1.00 94.44 101 LEU A N 1
ATOM 808 C CA . LEU A 1 101 ? -24.439 -2.936 15.271 1.00 94.44 101 LEU A CA 1
ATOM 809 C C . LEU A 1 101 ? -24.861 -3.775 16.485 1.00 94.44 101 LEU A C 1
ATOM 811 O O . LEU A 1 101 ? -25.949 -4.336 16.468 1.00 94.44 101 LEU A O 1
ATOM 815 N N . LEU A 1 102 ? -24.052 -3.841 17.547 1.00 92.88 102 LEU A N 1
ATOM 816 C CA . LEU A 1 102 ? -24.407 -4.564 18.773 1.00 92.88 102 LEU A CA 1
ATOM 817 C C . LEU A 1 102 ? -25.026 -3.649 19.830 1.00 92.88 102 LEU A C 1
ATOM 819 O O . LEU A 1 102 ? -26.135 -3.899 20.296 1.00 92.88 102 LEU A O 1
ATOM 823 N N . PHE A 1 103 ? -24.351 -2.566 20.214 1.00 90.38 103 PHE A N 1
ATOM 824 C CA . PHE A 1 103 ? -24.790 -1.753 21.350 1.00 90.38 103 PHE A CA 1
ATOM 825 C C . PHE A 1 103 ? -25.959 -0.832 20.991 1.00 90.38 103 PHE A C 1
ATOM 827 O O . PHE A 1 103 ? -26.831 -0.601 21.835 1.00 90.38 103 PHE A O 1
ATOM 834 N N . PHE A 1 104 ? -26.039 -0.333 19.754 1.00 89.81 104 PHE A N 1
ATOM 835 C CA . PHE A 1 104 ? -27.145 0.533 19.335 1.00 89.81 104 PHE A CA 1
ATOM 836 C C . PHE A 1 104 ? -28.512 -0.168 19.372 1.00 89.81 104 PHE A C 1
ATOM 838 O O . PHE A 1 104 ? -29.432 0.402 19.968 1.00 89.81 104 PHE A O 1
ATOM 845 N N . PRO A 1 105 ? -28.708 -1.386 18.821 1.00 89.25 105 PRO A N 1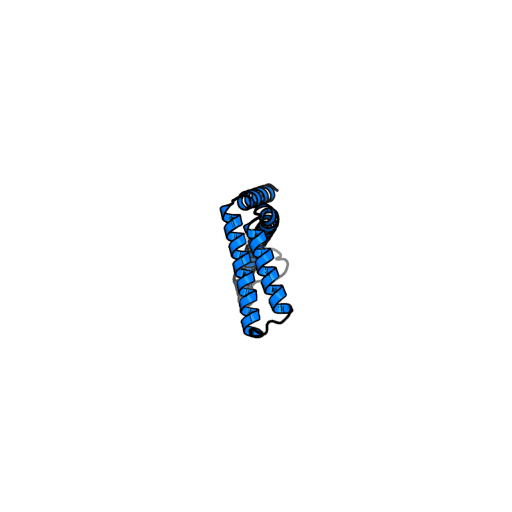
ATOM 846 C CA . PRO A 1 105 ? -30.003 -2.047 18.933 1.00 89.25 105 PRO A CA 1
ATOM 847 C C . PRO A 1 105 ? -30.292 -2.485 20.366 1.00 89.25 105 PRO A C 1
ATOM 849 O O . PRO A 1 105 ? -31.427 -2.330 20.802 1.00 89.25 105 PRO A O 1
ATOM 852 N N . ILE A 1 106 ? -29.298 -2.947 21.135 1.00 88.06 106 ILE A N 1
ATOM 853 C CA . ILE A 1 106 ? -29.505 -3.335 22.541 1.00 88.06 106 ILE A CA 1
ATOM 854 C C . ILE A 1 106 ? -30.031 -2.145 23.350 1.00 88.06 106 ILE A C 1
ATOM 856 O O . ILE A 1 106 ? -31.056 -2.250 24.024 1.00 88.06 106 ILE A O 1
ATOM 860 N N . THR A 1 107 ? -29.372 -0.990 23.252 1.00 85.00 107 THR A N 1
ATOM 861 C CA . THR A 1 107 ? -29.793 0.225 23.966 1.00 85.00 107 THR A CA 1
ATOM 862 C C . THR A 1 107 ? -31.124 0.765 23.451 1.00 85.00 107 THR A C 1
ATOM 864 O O . THR A 1 107 ? -31.954 1.195 24.253 1.00 85.00 107 THR A O 1
ATOM 867 N N . SER A 1 108 ? -31.379 0.690 22.143 1.00 84.88 108 SER A N 1
ATOM 868 C CA . SER A 1 108 ? -32.656 1.100 21.548 1.00 84.88 108 SER A CA 1
ATOM 869 C C . SER A 1 108 ? -33.816 0.212 22.007 1.00 84.88 108 SER A C 1
A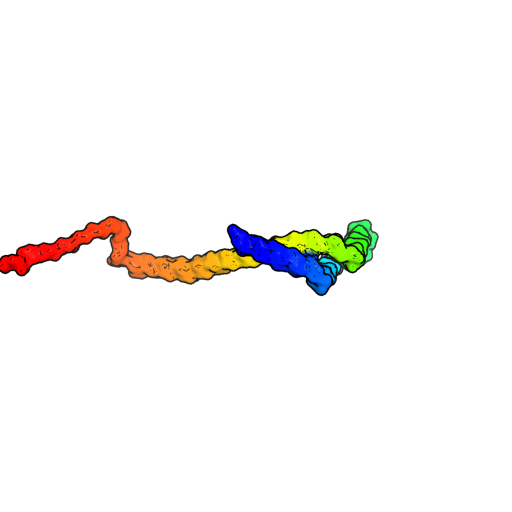TOM 871 O O . SER A 1 108 ? -34.856 0.728 22.419 1.00 84.88 108 SER A O 1
ATOM 873 N N . VAL A 1 109 ? -33.631 -1.111 22.019 1.00 85.88 109 VAL A N 1
ATOM 874 C CA . VAL A 1 109 ? -34.623 -2.083 22.506 1.00 85.88 109 VAL A CA 1
ATOM 875 C C . VAL A 1 109 ? -34.857 -1.910 24.005 1.00 85.88 109 VAL A C 1
ATOM 877 O O . VAL A 1 109 ? -36.014 -1.868 24.433 1.00 85.88 109 VAL A O 1
ATOM 880 N N . LEU A 1 110 ? -33.800 -1.725 24.806 1.00 82.19 110 LEU A N 1
ATOM 881 C CA . LEU A 1 110 ? -33.949 -1.394 26.225 1.00 82.19 110 LEU A CA 1
ATOM 882 C C . LEU A 1 110 ? -34.739 -0.099 26.408 1.00 82.19 110 LEU A C 1
ATOM 884 O O . LEU A 1 110 ? -35.644 -0.065 27.232 1.00 82.19 110 LEU A O 1
ATOM 888 N N . LYS A 1 111 ? -34.452 0.954 25.637 1.00 76.06 111 LYS A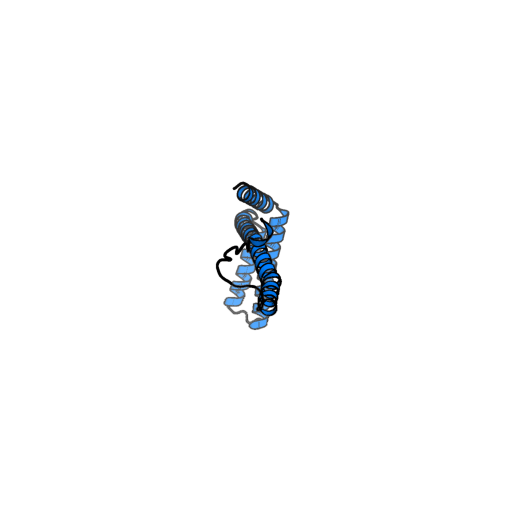 N 1
ATOM 889 C CA . LYS A 1 111 ? -35.150 2.243 25.745 1.00 76.06 111 LYS A CA 1
ATOM 890 C C . LYS A 1 111 ? -36.632 2.136 25.375 1.00 76.06 111 LYS A C 1
ATOM 892 O O . LYS A 1 111 ? -37.453 2.816 25.985 1.00 76.06 111 LYS A O 1
ATOM 897 N N . ILE A 1 112 ? -36.986 1.282 24.412 1.00 81.00 112 ILE A N 1
ATOM 898 C CA . ILE A 1 112 ? -38.383 1.012 24.033 1.00 81.00 112 ILE A CA 1
ATOM 899 C C . ILE A 1 112 ? -39.095 0.172 25.106 1.00 81.00 112 ILE A C 1
ATOM 901 O O . ILE A 1 112 ? -40.238 0.470 25.450 1.00 81.00 112 ILE A O 1
ATOM 905 N N . THR A 1 113 ? -38.417 -0.823 25.679 1.00 77.69 113 THR A N 1
ATOM 906 C CA . THR A 1 113 ? -39.004 -1.755 26.660 1.00 77.69 113 THR A CA 1
ATOM 907 C C . THR A 1 113 ? -39.104 -1.135 28.063 1.00 77.69 113 THR A C 1
ATOM 909 O O . THR A 1 113 ? -40.099 -1.324 28.758 1.00 77.69 113 THR A O 1
ATOM 912 N N . ASN A 1 114 ? -38.128 -0.313 28.470 1.00 62.81 114 ASN A N 1
ATOM 913 C CA . ASN A 1 114 ? -38.073 0.357 29.779 1.00 62.81 114 ASN A CA 1
ATOM 914 C C . ASN A 1 114 ? -38.758 1.735 29.826 1.00 62.81 114 ASN A C 1
ATOM 916 O O . ASN A 1 114 ? -38.584 2.464 30.809 1.00 62.81 114 ASN A O 1
ATOM 920 N N . LYS A 1 115 ? -39.599 2.093 28.840 1.00 55.56 115 LYS A N 1
ATOM 921 C CA . LYS A 1 115 ? -40.379 3.353 28.851 1.00 55.56 115 LYS A CA 1
ATOM 922 C C . LYS A 1 115 ? -41.210 3.580 30.128 1.00 55.56 115 LYS A C 1
ATOM 924 O O . LYS A 1 115 ? -41.655 4.697 30.351 1.00 55.56 115 LYS A O 1
ATOM 929 N N . LYS A 1 116 ? -41.410 2.563 30.978 1.00 54.75 116 LYS A N 1
ATOM 930 C CA . LYS A 1 116 ? -42.160 2.675 32.241 1.00 54.75 116 LYS A CA 1
ATOM 931 C C . LYS A 1 116 ? -41.331 2.955 33.508 1.00 54.75 116 LYS A C 1
ATOM 933 O O . LYS A 1 116 ? -41.954 3.168 34.541 1.00 54.75 116 LYS A O 1
ATOM 938 N N . LYS A 1 117 ? -39.986 2.967 33.492 1.00 54.34 117 LYS A N 1
ATOM 939 C CA . LYS A 1 117 ? -39.193 3.121 34.743 1.00 54.34 117 LYS A CA 1
ATOM 940 C C . LYS A 1 117 ? -38.037 4.123 34.739 1.00 54.34 117 LYS A C 1
ATOM 942 O O . LYS A 1 117 ? -37.450 4.334 35.792 1.00 54.34 117 LYS A O 1
ATOM 947 N N . ILE A 1 118 ? -37.712 4.760 33.617 1.00 60.12 118 ILE A N 1
ATOM 948 C CA . ILE A 1 118 ? -36.622 5.745 33.583 1.00 60.12 118 ILE A CA 1
ATOM 949 C C . ILE A 1 118 ? -37.241 7.140 33.546 1.00 60.12 118 ILE A C 1
ATOM 951 O O . ILE A 1 118 ? -37.519 7.681 32.478 1.00 60.12 118 ILE A O 1
ATOM 955 N N . THR A 1 119 ? -37.479 7.719 34.721 1.00 56.22 119 THR A N 1
ATOM 956 C CA . THR A 1 119 ? -37.676 9.164 34.846 1.00 56.22 119 THR A CA 1
ATOM 957 C C . THR A 1 119 ? -36.354 9.831 34.477 1.00 56.22 119 THR A C 1
ATOM 959 O O . THR A 1 119 ? -35.415 9.846 35.268 1.00 56.22 119 THR A O 1
ATOM 962 N N . THR A 1 120 ? -36.232 10.333 33.250 1.00 63.12 120 THR A N 1
ATOM 963 C CA . THR A 1 120 ? -35.122 11.215 32.876 1.00 63.12 120 THR A CA 1
ATOM 964 C C . THR A 1 120 ? -35.358 12.574 33.527 1.00 63.12 120 THR A C 1
ATOM 966 O O . THR A 1 120 ? -36.076 13.414 32.989 1.00 63.12 120 THR A O 1
ATOM 969 N N . GLY A 1 121 ? -34.791 12.736 34.716 1.00 65.88 121 GLY A N 1
ATOM 970 C CA . GLY A 1 121 ? -34.790 13.927 35.556 1.00 65.88 121 GLY A CA 1
ATOM 971 C C . GLY A 1 121 ? -33.835 13.688 36.726 1.00 65.88 121 GLY A C 1
ATOM 972 O O . GLY A 1 121 ? -33.419 12.550 36.954 1.00 65.88 121 GLY A O 1
ATOM 973 N N . TRP A 1 122 ? -33.453 14.741 37.447 1.00 60.47 122 TRP A N 1
ATOM 974 C CA . TRP A 1 122 ? -32.691 14.593 38.686 1.00 60.47 122 TRP A CA 1
ATOM 975 C C . TRP A 1 122 ? -33.469 13.674 39.633 1.00 60.47 122 TRP A C 1
ATOM 977 O O . TRP A 1 122 ? -34.636 13.925 39.929 1.00 60.47 122 TRP A O 1
ATOM 987 N N . ILE A 1 123 ? -32.854 12.565 40.041 1.00 63.59 123 ILE A N 1
ATOM 988 C CA . ILE A 1 123 ? -33.442 11.675 41.039 1.00 63.59 123 ILE A CA 1
ATOM 989 C C . ILE A 1 123 ? -33.217 12.365 42.379 1.00 63.59 123 ILE A C 1
ATOM 991 O O . ILE A 1 123 ? -32.165 12.200 42.995 1.00 63.59 123 ILE A O 1
ATOM 995 N N . ASP A 1 124 ? -34.189 13.158 42.818 1.00 65.12 124 ASP A N 1
ATOM 996 C CA . ASP A 1 124 ? -34.233 13.577 44.211 1.00 65.12 124 ASP A CA 1
ATOM 997 C C . ASP A 1 124 ? -34.387 12.311 45.050 1.00 65.12 124 ASP A C 1
ATOM 999 O O . ASP A 1 124 ? -35.394 11.599 44.969 1.00 65.12 124 ASP A O 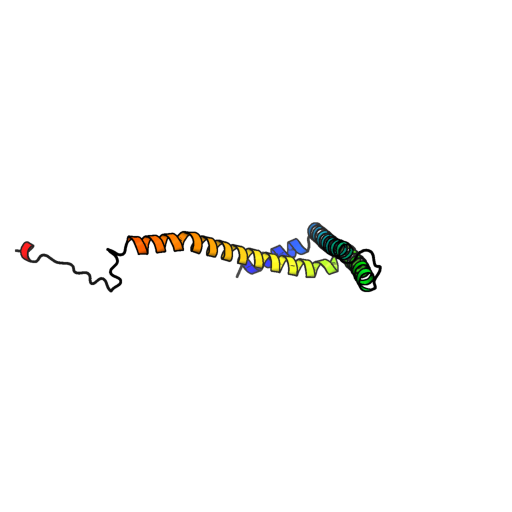1
ATOM 1003 N N . LYS A 1 125 ? -33.352 11.994 45.830 1.00 61.38 125 LYS A N 1
ATOM 1004 C CA . LYS A 1 125 ? -33.374 10.905 46.801 1.00 61.38 125 LYS A CA 1
ATOM 1005 C C . LYS A 1 125 ? -34.405 11.264 47.875 1.00 61.38 125 LYS A C 1
ATOM 1007 O O . LYS A 1 125 ? -34.060 11.813 48.915 1.00 61.38 125 LYS A O 1
ATOM 1012 N N . LYS A 1 126 ? -35.685 10.972 47.633 1.00 62.41 126 LYS A N 1
ATOM 1013 C CA . LYS A 1 126 ? -36.704 10.954 48.685 1.00 62.41 126 LYS A CA 1
ATOM 1014 C C . LYS A 1 126 ? -36.462 9.718 49.541 1.00 62.41 126 LYS A C 1
ATOM 1016 O O . LYS A 1 126 ? -37.087 8.678 49.357 1.00 62.41 126 LYS A O 1
ATOM 1021 N N . GLU A 1 127 ? -35.520 9.836 50.467 1.00 63.69 127 GLU A N 1
ATOM 1022 C CA . GLU A 1 127 ? -35.535 9.032 51.683 1.00 63.69 127 GLU A CA 1
ATOM 1023 C C . GLU A 1 127 ? -36.798 9.428 52.455 1.00 63.69 127 GLU A C 1
ATOM 1025 O O . GLU A 1 127 ? -36.834 10.443 53.147 1.00 63.69 127 GLU A O 1
ATOM 1030 N N . SER A 1 128 ? -37.875 8.660 52.283 1.00 62.88 128 SER A N 1
ATOM 1031 C CA . SER A 1 128 ? -39.019 8.714 53.188 1.00 62.88 128 SER A CA 1
ATOM 1032 C C . SER A 1 128 ? -38.583 8.078 54.506 1.00 62.88 128 SER A C 1
ATOM 1034 O O . SER A 1 128 ? -38.772 6.881 54.724 1.00 62.88 128 SER A O 1
ATOM 1036 N N . ILE A 1 129 ? -37.906 8.863 55.342 1.00 65.50 129 ILE A N 1
ATOM 1037 C CA . ILE A 1 129 ? -37.662 8.505 56.735 1.00 65.50 129 ILE A CA 1
ATOM 1038 C C . ILE A 1 129 ? -39.041 8.480 57.397 1.00 65.50 129 ILE A C 1
ATOM 1040 O O . ILE A 1 129 ? -39.716 9.501 57.462 1.00 65.50 129 ILE A O 1
ATOM 1044 N N . ASP A 1 130 ? -39.485 7.297 57.803 1.00 70.94 130 ASP A N 1
ATOM 1045 C CA . ASP A 1 130 ? -40.747 7.100 58.511 1.00 70.94 130 ASP A CA 1
ATOM 1046 C C . ASP A 1 130 ? -40.564 7.536 59.972 1.00 70.94 130 ASP A C 1
ATOM 1048 O O . ASP A 1 130 ? -40.049 6.785 60.804 1.00 70.94 130 ASP A O 1
ATOM 1052 N N . TYR A 1 131 ? -40.892 8.799 60.257 1.00 69.19 131 TYR A N 1
ATOM 1053 C CA . TYR A 1 131 ? -40.670 9.435 61.561 1.00 69.19 131 TYR A CA 1
ATOM 1054 C C . TYR A 1 131 ? -41.542 8.833 62.678 1.00 69.19 131 TYR A C 1
ATOM 1056 O O . TYR A 1 131 ? -41.242 9.042 63.851 1.00 69.19 131 TYR A O 1
ATOM 1064 N N . GLU A 1 132 ? -42.591 8.075 62.335 1.00 67.19 132 GLU A N 1
ATOM 1065 C CA . GLU A 1 132 ? -43.479 7.429 63.313 1.00 67.19 132 GLU A CA 1
ATOM 1066 C C . GLU A 1 132 ? -42.835 6.220 64.002 1.00 67.19 132 GLU A C 1
ATOM 1068 O O . GLU A 1 132 ? -43.284 5.820 65.070 1.00 67.19 132 GLU A O 1
ATOM 1073 N N . LYS A 1 133 ? -41.754 5.653 63.452 1.00 61.81 133 LYS A N 1
ATOM 1074 C CA . LYS A 1 133 ? -41.062 4.496 64.056 1.00 61.81 133 LYS A CA 1
ATOM 1075 C C . LYS A 1 133 ? -39.973 4.852 65.069 1.00 61.81 133 LYS A C 1
ATOM 1077 O O . LYS A 1 133 ? -39.289 3.951 65.551 1.00 61.81 133 LYS A O 1
ATOM 1082 N N . LEU A 1 134 ? -39.764 6.137 65.347 1.00 64.50 134 LEU A N 1
ATOM 1083 C CA . LEU A 1 134 ? -38.686 6.611 66.223 1.00 64.50 134 LEU A CA 1
ATOM 1084 C C . LEU A 1 134 ? -39.145 6.989 67.641 1.00 64.50 134 LEU A C 1
ATOM 1086 O O . LEU A 1 134 ? -38.297 7.398 68.435 1.00 64.50 134 LEU A O 1
ATOM 1090 N N . TYR A 1 135 ? -40.432 6.831 67.967 1.00 57.25 135 TYR A N 1
ATOM 1091 C CA . TYR A 1 135 ? -40.990 7.083 69.301 1.00 57.25 135 TYR A CA 1
ATOM 1092 C C . TYR A 1 135 ? -41.694 5.851 69.865 1.00 57.25 135 TYR A C 1
ATOM 1094 O O . TYR A 1 135 ? -42.435 5.194 69.101 1.00 57.25 135 TYR A O 1
#

Sequence (135 aa):
MNWIKSNFNTVKKNSLDKKKQRQFGVLVIALLLAIFFVSVYKDGLIFNNKQIITVVSSLVLGGLLLLLPILIFPFLFIWLFVGNILGEISSFVILGIVYYLLFFPITSVLKITNKKKITTGWIDKKESIDYEKLY

pLDDT: mean 77.38, std 10.76, range [54.34, 95.56]

Radius of gyration: 30.97 Å; chains: 1; bounding box: 60×26×102 Å

Foldseek 3Di:
DVVVVVLLVVLLVCLPDPVNLQVVLVVLLVVLVVVLVVVCVVPNPPVDPVSVCSVCCSCVVSVVSNVCSVVSRVVSSVVSVVVVVVVVVVVVVVVVCCCCVPVVVVVVVCCVVVVPPDPPDPPPPPPPPPPVVPD